Protein AF-A0AAD7R5H3-F1 (afdb_monomer_lite)

pLDDT: mean 89.95, std 8.85, range [47.44, 97.0]

Foldseek 3Di:
DDDQALVNVLVVVCVVCVVPPCLPAAADAAADDPRVVVNQVVVQVVSCVVNVHDGHDDPDHDVVVVVVVVVVVVCVVVVVCVVDVD

Secondary structure (DSSP, 8-state):
-----HHHHHHHHHHHTTTS-GGG--------SHHHHHHHHHHHHHHHHHTTSPPP----S-HHHHHHHHHHHHHHHTTHHHHS--

Radius of gyration: 17.57 Å; chains: 1; bounding box: 35×26×47 Å

Organism: NCBI:txid143900

Structure (mmCIF, N/CA/C/O backbone):
data_AF-A0AAD7R5H3-F1
#
_entry.id   AF-A0AAD7R5H3-F1
#
loop_
_atom_site.group_PDB
_atom_site.id
_atom_site.type_symbol
_atom_site.label_atom_id
_atom_site.label_alt_id
_atom_site.label_comp_id
_atom_site.label_asym_id
_atom_site.label_entity_id
_atom_site.label_seq_id
_atom_site.pdbx_PDB_ins_code
_atom_site.Cartn_x
_atom_site.Cartn_y
_atom_site.Cartn_z
_atom_site.occupancy
_atom_site.B_iso_or_equiv
_atom_site.auth_seq_id
_atom_site.auth_comp_id
_atom_site.auth_asym_id
_atom_site.auth_atom_id
_atom_site.pdbx_PDB_model_num
ATOM 1 N N . MET A 1 1 ? 12.932 15.015 -0.071 1.00 47.44 1 MET A N 1
ATOM 2 C CA . MET A 1 1 ? 11.493 14.750 0.150 1.00 47.44 1 MET A CA 1
ATOM 3 C C . MET A 1 1 ? 11.385 13.799 1.326 1.00 47.44 1 MET A C 1
ATOM 5 O O . MET A 1 1 ? 12.149 12.844 1.354 1.00 47.44 1 MET A O 1
ATOM 9 N N . GLY A 1 2 ? 10.564 14.139 2.324 1.00 55.81 2 GLY A N 1
ATOM 10 C CA . GLY A 1 2 ? 10.522 13.460 3.624 1.00 55.81 2 GLY A CA 1
ATOM 11 C C . GLY A 1 2 ? 10.197 11.972 3.508 1.00 55.81 2 GLY A C 1
ATOM 12 O O . GLY A 1 2 ? 9.370 11.575 2.691 1.00 55.81 2 GLY A O 1
ATOM 13 N N . HIS A 1 3 ? 10.878 11.156 4.312 1.00 80.25 3 HIS A N 1
ATOM 14 C CA . HIS A 1 3 ? 10.676 9.712 4.375 1.00 80.25 3 HIS A CA 1
ATOM 15 C C . HIS A 1 3 ? 9.395 9.401 5.157 1.00 80.25 3 HIS A C 1
ATOM 17 O O . HIS A 1 3 ? 9.462 9.061 6.334 1.00 80.25 3 HIS A O 1
ATOM 23 N N . ALA A 1 4 ? 8.235 9.564 4.517 1.00 89.25 4 ALA A N 1
ATOM 24 C CA . ALA A 1 4 ? 6.970 9.115 5.090 1.00 89.25 4 ALA A CA 1
ATOM 25 C C . ALA A 1 4 ? 7.029 7.601 5.346 1.00 89.25 4 ALA A C 1
ATOM 27 O O . ALA A 1 4 ? 7.460 6.824 4.488 1.00 89.25 4 ALA A O 1
ATOM 28 N N . THR A 1 5 ? 6.625 7.194 6.544 1.00 94.56 5 THR A N 1
ATOM 29 C CA . THR A 1 5 ? 6.632 5.805 6.999 1.00 94.56 5 THR A CA 1
ATOM 30 C C . THR A 1 5 ? 5.254 5.161 6.843 1.00 94.56 5 THR A C 1
ATOM 32 O O . THR A 1 5 ? 4.246 5.825 6.605 1.00 94.56 5 THR A O 1
ATOM 35 N N . ALA A 1 6 ? 5.185 3.840 7.021 1.00 95.81 6 ALA A N 1
ATOM 36 C CA . ALA A 1 6 ? 3.916 3.114 7.010 1.00 95.81 6 ALA A CA 1
ATOM 37 C C . ALA A 1 6 ? 2.984 3.543 8.159 1.00 95.81 6 ALA A C 1
ATOM 39 O O . ALA A 1 6 ? 1.765 3.517 8.006 1.00 95.81 6 ALA A O 1
ATOM 40 N N . LEU A 1 7 ? 3.557 3.965 9.293 1.00 96.19 7 LEU A N 1
ATOM 41 C CA . LEU A 1 7 ? 2.802 4.483 10.434 1.00 96.19 7 LEU A CA 1
ATOM 42 C C . LEU A 1 7 ? 2.198 5.852 10.127 1.00 96.19 7 LEU A C 1
ATOM 44 O O . LEU A 1 7 ? 1.041 6.091 10.467 1.00 96.19 7 LEU A O 1
ATOM 48 N N . ASP A 1 8 ? 2.944 6.712 9.428 1.00 96.12 8 ASP A N 1
ATOM 49 C CA . ASP A 1 8 ? 2.423 8.003 8.976 1.00 96.12 8 ASP A CA 1
ATOM 50 C C . ASP A 1 8 ? 1.234 7.794 8.031 1.00 96.12 8 ASP A C 1
ATOM 52 O O . ASP A 1 8 ? 0.196 8.434 8.194 1.00 96.12 8 ASP A O 1
ATOM 56 N N . LEU A 1 9 ? 1.338 6.851 7.084 1.00 95.19 9 LEU A N 1
ATOM 57 C CA . LEU A 1 9 ? 0.215 6.490 6.212 1.00 95.19 9 LEU A CA 1
ATOM 58 C C . LEU A 1 9 ? -0.984 5.967 7.005 1.00 95.19 9 LEU A C 1
ATOM 60 O O . LEU A 1 9 ? -2.108 6.386 6.743 1.00 95.19 9 LEU A O 1
ATOM 64 N N . LEU A 1 10 ? -0.762 5.083 7.981 1.00 96.12 10 LEU A N 1
ATOM 65 C CA . LEU A 1 10 ? -1.840 4.517 8.790 1.00 96.12 10 LEU A CA 1
ATOM 66 C C . LEU A 1 10 ? -2.599 5.603 9.555 1.00 96.12 10 LEU A C 1
ATOM 68 O O . LEU A 1 10 ? -3.829 5.630 9.515 1.00 96.12 10 LEU A O 1
ATOM 72 N N . ALA A 1 11 ? -1.873 6.514 10.207 1.00 96.62 11 ALA A N 1
ATOM 73 C CA . ALA A 1 11 ? -2.462 7.620 10.952 1.00 96.62 11 ALA A CA 1
ATOM 74 C C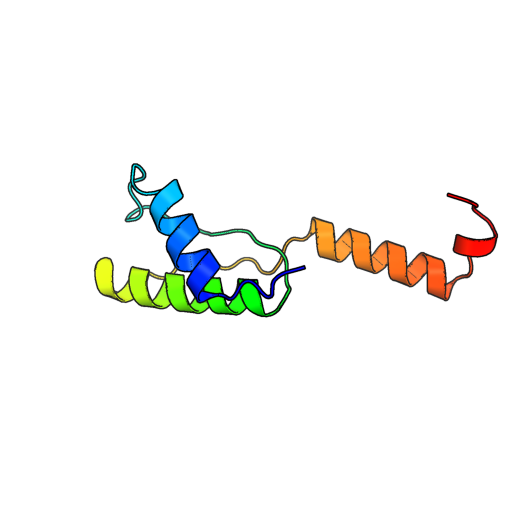 . ALA A 1 11 ? -3.300 8.531 10.042 1.00 96.62 11 ALA 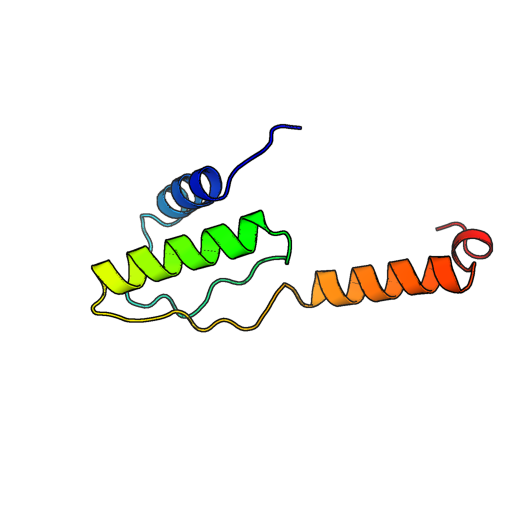A C 1
ATOM 76 O O . ALA A 1 11 ? -4.480 8.754 10.314 1.00 96.62 11 ALA A O 1
ATOM 77 N N . ASN A 1 12 ? -2.720 8.983 8.926 1.00 96.00 12 ASN A N 1
ATOM 78 C CA . ASN A 1 12 ? -3.396 9.896 8.004 1.00 96.00 12 ASN A CA 1
ATOM 79 C C . ASN A 1 12 ? -4.603 9.240 7.320 1.00 96.00 12 ASN A C 1
ATOM 81 O O . ASN A 1 12 ? -5.662 9.851 7.229 1.00 96.00 12 ASN A O 1
ATOM 85 N N . VAL A 1 13 ? -4.493 7.982 6.874 1.00 94.75 13 VAL A N 1
ATOM 86 C CA . VAL A 1 13 ? -5.630 7.280 6.257 1.00 94.75 13 VAL A CA 1
ATOM 87 C C . VAL A 1 13 ? -6.774 7.148 7.253 1.00 94.75 13 VAL A C 1
ATOM 89 O O . VAL A 1 13 ? -7.903 7.470 6.894 1.00 94.75 13 VAL A O 1
ATOM 92 N N . LYS A 1 14 ? -6.501 6.730 8.499 1.00 94.12 14 LYS A N 1
ATOM 93 C CA . LYS A 1 14 ? -7.526 6.600 9.551 1.00 94.12 14 LYS A CA 1
ATOM 94 C C . LYS A 1 14 ? -8.217 7.925 9.846 1.00 94.12 14 LYS A C 1
ATOM 96 O O . LYS A 1 14 ? -9.431 7.935 10.027 1.00 94.12 14 LYS A O 1
ATOM 101 N N . GLU A 1 15 ? -7.468 9.023 9.864 1.00 96.31 15 GLU A N 1
ATOM 102 C CA . GLU A 1 15 ? -8.034 10.363 9.996 1.00 96.31 15 GLU A CA 1
ATOM 103 C C . GLU A 1 15 ? -8.956 10.698 8.814 1.00 96.31 15 GLU A C 1
ATOM 105 O O . GLU A 1 15 ? -10.107 11.077 9.026 1.00 96.31 15 GLU A O 1
ATOM 110 N N . CYS A 1 16 ? -8.503 10.478 7.577 1.00 96.00 16 CYS A N 1
ATOM 111 C CA . CYS A 1 16 ? -9.280 10.779 6.373 1.00 96.00 16 CYS A CA 1
ATOM 112 C C . CYS A 1 16 ? -10.558 9.939 6.232 1.00 96.00 16 CYS A C 1
ATOM 114 O O . CYS A 1 16 ? -11.537 10.409 5.653 1.00 96.00 16 CYS A O 1
ATOM 116 N N . VAL A 1 17 ? -10.560 8.697 6.723 1.00 94.38 17 VAL A N 1
ATOM 117 C CA . VAL A 1 17 ? -11.693 7.764 6.584 1.00 94.38 17 VAL A CA 1
ATOM 118 C C . VAL A 1 17 ? -12.519 7.615 7.862 1.00 94.38 17 VAL A C 1
ATOM 120 O O . VAL A 1 17 ? -13.358 6.719 7.936 1.00 94.38 17 VAL A O 1
ATOM 123 N N . ASN A 1 18 ? -12.318 8.471 8.867 1.00 92.88 18 ASN A N 1
ATOM 124 C CA . ASN A 1 18 ? -12.954 8.346 10.185 1.00 92.88 18 ASN A CA 1
ATOM 125 C C . ASN A 1 18 ? -14.499 8.346 10.154 1.00 92.88 18 ASN A C 1
ATOM 127 O O . ASN A 1 18 ? -15.132 7.800 11.055 1.00 92.88 18 ASN A O 1
ATOM 131 N N . GLN A 1 19 ? -15.106 8.920 9.114 1.00 94.75 19 GLN A N 1
ATOM 132 C CA . GLN A 1 19 ? -16.555 8.944 8.898 1.00 94.75 19 GLN A CA 1
ATOM 133 C C . GLN A 1 19 ? -17.086 7.687 8.182 1.00 94.75 19 GLN A C 1
ATOM 135 O O . GLN A 1 19 ? -18.299 7.517 8.055 1.00 94.75 19 GLN A O 1
ATOM 140 N N . LEU A 1 20 ? -16.209 6.803 7.690 1.00 93.00 20 LEU A N 1
ATOM 141 C CA . LEU A 1 20 ? -16.592 5.590 6.968 1.00 93.00 20 LEU A CA 1
ATOM 142 C C . LEU A 1 20 ? -16.791 4.399 7.917 1.00 93.00 20 LEU A C 1
ATOM 144 O O . LEU A 1 20 ? -16.071 4.204 8.894 1.00 93.00 20 LEU A O 1
ATOM 148 N N . HIS A 1 21 ? -17.740 3.527 7.574 1.00 91.56 21 HIS A N 1
ATOM 149 C CA . HIS A 1 21 ? -17.989 2.284 8.304 1.00 91.56 21 HIS A CA 1
ATOM 150 C C . HIS A 1 21 ? -16.974 1.202 7.909 1.00 91.56 21 HIS A C 1
ATOM 152 O O . HIS A 1 21 ? -17.253 0.329 7.088 1.00 91.56 21 HIS A O 1
ATOM 158 N N . LEU A 1 22 ? -15.787 1.229 8.518 1.00 93.00 22 LEU A N 1
ATOM 159 C CA . LEU A 1 22 ? -14.686 0.329 8.144 1.00 93.00 22 LEU A CA 1
ATOM 160 C C . LEU A 1 22 ? -14.957 -1.161 8.398 1.00 93.00 22 LEU A C 1
ATOM 162 O O . LEU A 1 22 ? -14.303 -1.998 7.794 1.00 93.00 22 LEU A O 1
ATOM 166 N N . ARG A 1 23 ? -15.976 -1.526 9.190 1.00 92.38 23 ARG A N 1
ATOM 167 C CA . ARG A 1 23 ? -16.379 -2.934 9.392 1.00 92.38 23 ARG A CA 1
ATOM 168 C C . ARG A 1 23 ? -16.759 -3.656 8.087 1.00 92.38 23 ARG A C 1
ATOM 170 O O . ARG A 1 23 ? -16.726 -4.891 8.043 1.00 92.38 23 ARG A O 1
ATOM 177 N N . SER A 1 24 ? -17.184 -2.908 7.066 1.00 91.25 24 SER A N 1
ATOM 178 C CA . SER A 1 24 ? -17.521 -3.414 5.729 1.00 91.25 24 SER A CA 1
ATOM 179 C C . SER A 1 24 ? -16.436 -3.128 4.686 1.00 91.25 24 SER A C 1
ATOM 181 O O . SER A 1 24 ? -16.709 -3.226 3.491 1.00 91.25 24 SER A O 1
ATOM 183 N N . LEU A 1 25 ? -15.222 -2.758 5.106 1.00 93.81 25 LEU A N 1
ATOM 184 C CA . LEU A 1 25 ? -14.097 -2.588 4.195 1.00 93.81 25 LEU A CA 1
ATOM 185 C C . LEU A 1 25 ? -13.732 -3.939 3.567 1.00 93.81 25 LEU A C 1
ATOM 187 O O . LEU A 1 25 ? -13.525 -4.929 4.265 1.00 93.81 25 LEU A O 1
ATOM 191 N N . VAL A 1 26 ? -13.669 -3.971 2.236 1.00 93.62 26 VAL A N 1
ATOM 192 C CA . VAL A 1 26 ? -13.380 -5.196 1.473 1.00 93.62 26 VAL A CA 1
ATOM 193 C C . VAL A 1 26 ? -11.911 -5.263 1.073 1.00 93.62 26 VAL A C 1
ATOM 195 O O . VAL A 1 26 ? -11.282 -6.302 1.234 1.00 93.62 26 VAL A O 1
ATOM 198 N N . SER A 1 27 ? -11.353 -4.167 0.561 1.00 93.81 27 SER A N 1
ATOM 199 C CA . SER A 1 27 ? -9.994 -4.129 0.014 1.00 93.81 27 SER A CA 1
ATOM 200 C C . SER A 1 27 ? -9.425 -2.716 0.033 1.00 93.81 27 SER A C 1
ATOM 202 O O . SER A 1 27 ? -10.175 -1.746 -0.088 1.00 93.81 27 SER A O 1
ATOM 204 N N . VAL A 1 28 ? -8.098 -2.613 0.063 1.00 92.62 28 VAL A N 1
ATOM 205 C CA . VAL A 1 28 ? -7.362 -1.376 -0.218 1.00 92.62 28 VAL A CA 1
ATOM 206 C C . VAL A 1 28 ? -6.467 -1.620 -1.428 1.00 92.62 28 VAL A C 1
ATOM 208 O O . VAL A 1 28 ? -5.721 -2.595 -1.462 1.00 92.62 28 VAL A O 1
ATOM 211 N N . SER A 1 29 ? -6.563 -0.749 -2.432 1.00 91.12 29 SER A N 1
ATOM 212 C CA . SER A 1 29 ? -5.710 -0.791 -3.622 1.00 91.12 29 SER A CA 1
ATOM 213 C C . SER A 1 29 ? -4.604 0.244 -3.491 1.00 91.12 29 SER A C 1
ATOM 215 O O . SER A 1 29 ? -4.877 1.412 -3.222 1.00 91.12 29 SER A O 1
ATOM 217 N N . MET A 1 30 ? -3.367 -0.175 -3.734 1.00 90.56 30 MET A N 1
ATOM 218 C CA 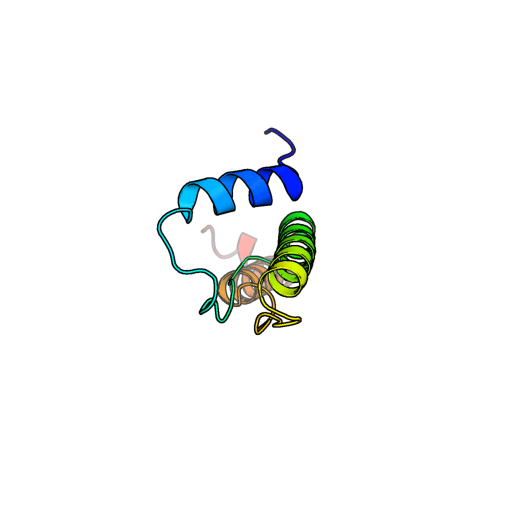. MET A 1 30 ? -2.184 0.670 -3.602 1.00 90.56 30 MET A CA 1
ATOM 219 C C . MET A 1 30 ? -1.071 0.239 -4.553 1.00 90.56 30 MET A C 1
ATOM 221 O O . MET A 1 30 ? -1.076 -0.867 -5.089 1.00 90.56 30 MET A O 1
ATOM 225 N N . ASP A 1 31 ? -0.124 1.129 -4.813 1.00 87.06 31 ASP A N 1
ATOM 226 C CA . ASP A 1 31 ? 1.127 0.830 -5.503 1.00 87.06 31 ASP A CA 1
ATOM 227 C C . ASP A 1 31 ? 2.050 -0.064 -4.659 1.00 87.06 31 ASP A C 1
ATOM 229 O O . ASP A 1 31 ? 1.832 -0.298 -3.473 1.00 87.06 31 ASP A O 1
ATOM 233 N N . GLY A 1 32 ? 3.083 -0.607 -5.308 1.00 79.94 32 GLY A N 1
ATOM 234 C CA . GLY A 1 32 ? 3.933 -1.652 -4.738 1.00 79.94 32 GLY A CA 1
ATOM 235 C C . GLY A 1 32 ? 5.183 -1.273 -3.920 1.00 79.94 32 GLY A C 1
ATOM 236 O O . GLY A 1 32 ? 5.900 -2.218 -3.593 1.00 79.94 32 GLY A O 1
ATOM 237 N N . PRO A 1 33 ? 5.548 -0.009 -3.607 1.00 84.31 33 PRO A N 1
ATOM 238 C CA . PRO A 1 33 ? 6.714 0.237 -2.762 1.00 84.31 33 PRO A CA 1
ATOM 239 C C . PRO A 1 33 ? 6.519 -0.323 -1.342 1.00 84.31 33 PRO A C 1
ATOM 241 O O . PRO A 1 33 ? 5.407 -0.398 -0.824 1.00 84.31 33 PRO A O 1
ATOM 244 N N . ASN A 1 34 ? 7.627 -0.685 -0.686 1.00 88.00 34 ASN A N 1
ATOM 245 C CA . ASN A 1 34 ? 7.649 -1.389 0.609 1.00 88.00 34 ASN A CA 1
ATOM 246 C C . ASN A 1 34 ? 6.824 -0.717 1.720 1.00 88.00 34 ASN A C 1
ATOM 248 O O . ASN A 1 34 ? 6.266 -1.399 2.576 1.00 88.00 34 ASN A O 1
ATOM 252 N N . VAL A 1 35 ? 6.744 0.616 1.712 1.00 92.69 35 VAL A N 1
ATOM 253 C CA . VAL A 1 35 ? 5.997 1.395 2.712 1.00 92.69 35 VAL A CA 1
ATOM 254 C C . VAL A 1 35 ? 4.495 1.097 2.645 1.00 92.69 35 VAL A C 1
ATOM 256 O O . VAL A 1 35 ? 3.848 0.971 3.682 1.00 92.69 35 VAL A O 1
ATOM 259 N N . ASN A 1 36 ? 3.962 0.911 1.440 1.00 92.12 36 ASN A N 1
ATOM 260 C CA . ASN A 1 36 ? 2.542 0.674 1.207 1.00 92.12 36 ASN A CA 1
ATOM 261 C C . ASN A 1 36 ? 2.140 -0.737 1.618 1.00 92.12 36 ASN A C 1
ATOM 263 O O . ASN A 1 36 ? 1.172 -0.913 2.353 1.00 92.12 36 ASN A O 1
ATOM 267 N N . TRP A 1 37 ? 2.961 -1.727 1.268 1.00 93.25 37 TRP A N 1
ATOM 268 C CA . TRP A 1 37 ? 2.787 -3.088 1.770 1.00 93.25 37 TRP A CA 1
ATOM 269 C C . TRP A 1 37 ? 2.795 -3.141 3.295 1.00 93.25 37 TRP A C 1
ATOM 271 O O . TRP A 1 37 ? 1.882 -3.702 3.893 1.00 93.25 37 TRP A O 1
ATOM 281 N N . LYS A 1 38 ? 3.762 -2.471 3.935 1.00 95.25 38 LYS A N 1
ATOM 282 C CA . LYS A 1 38 ? 3.824 -2.450 5.397 1.00 95.25 38 LYS A CA 1
ATOM 283 C C . LYS A 1 38 ? 2.623 -1.739 6.026 1.00 95.25 38 LYS A C 1
ATOM 285 O O . LYS A 1 38 ? 2.168 -2.154 7.088 1.00 95.25 38 LYS A O 1
ATOM 290 N N . PHE A 1 39 ? 2.105 -0.688 5.392 1.00 95.44 39 PHE A N 1
ATOM 291 C CA . PHE A 1 39 ? 0.854 -0.057 5.810 1.00 95.44 39 PHE A CA 1
ATOM 292 C C . PHE A 1 39 ? -0.318 -1.046 5.745 1.00 95.44 39 PHE A C 1
ATOM 294 O O . PHE A 1 39 ? -1.099 -1.107 6.692 1.00 95.44 39 PHE A O 1
ATOM 301 N N . LEU A 1 40 ? -0.431 -1.829 4.664 1.00 95.12 40 LEU A N 1
ATOM 302 C CA . LEU A 1 40 ? -1.522 -2.787 4.493 1.00 95.12 40 LEU A CA 1
ATOM 303 C C . LEU A 1 40 ? -1.480 -3.864 5.579 1.00 95.12 40 LEU A C 1
ATOM 305 O O . LEU A 1 40 ? -2.520 -4.149 6.168 1.00 95.12 40 LEU A O 1
ATOM 309 N N . ASP A 1 41 ? -0.291 -4.386 5.892 1.00 95.12 41 ASP A N 1
ATOM 310 C CA . ASP A 1 41 ? -0.102 -5.363 6.970 1.00 95.12 41 ASP A CA 1
ATOM 311 C C . ASP A 1 41 ? -0.600 -4.813 8.316 1.00 95.12 41 ASP A C 1
ATOM 313 O O . ASP A 1 41 ? -1.367 -5.470 9.019 1.00 95.12 41 ASP A O 1
ATOM 317 N N . LEU A 1 42 ? -0.195 -3.582 8.661 1.00 97.00 42 LEU A N 1
ATOM 318 C CA . LEU A 1 42 ? -0.601 -2.923 9.908 1.00 97.00 42 LEU A CA 1
ATOM 319 C C . LEU A 1 42 ? -2.113 -2.673 9.949 1.00 97.00 42 LEU A C 1
ATOM 321 O O . LEU A 1 42 ? -2.760 -2.910 10.969 1.00 97.00 42 LEU A O 1
ATOM 325 N N . LEU A 1 43 ? -2.691 -2.222 8.833 1.00 95.56 43 LEU A N 1
ATOM 326 C CA . LEU A 1 43 ? -4.128 -1.995 8.725 1.00 95.56 43 LEU A CA 1
ATOM 327 C C . LEU A 1 43 ? -4.911 -3.307 8.872 1.00 95.56 43 LEU A C 1
ATOM 329 O O . LEU A 1 43 ? -5.941 -3.327 9.544 1.00 95.56 43 LEU A O 1
ATOM 333 N N . GLN A 1 44 ? -4.442 -4.399 8.261 1.00 95.25 44 GLN A N 1
ATOM 334 C CA . GLN A 1 44 ? -5.069 -5.716 8.378 1.00 95.25 44 GLN A CA 1
ATOM 335 C C . GLN A 1 44 ? -4.994 -6.256 9.808 1.00 95.25 44 GLN A C 1
ATOM 337 O O . GLN A 1 44 ? -5.979 -6.823 10.280 1.00 95.25 44 GLN A O 1
ATOM 342 N N . GLU A 1 45 ? -3.873 -6.059 10.505 1.00 96.00 45 GLU A N 1
ATOM 343 C CA . GLU A 1 45 ? -3.723 -6.449 11.908 1.00 96.00 45 GLU A CA 1
ATOM 344 C C . GLU A 1 45 ? -4.723 -5.703 12.808 1.00 96.00 45 GLU A C 1
ATOM 346 O O . GLU A 1 45 ? -5.493 -6.344 13.527 1.00 96.00 45 GLU A O 1
ATOM 351 N N . GLU A 1 46 ? -4.797 -4.368 12.713 1.00 95.06 46 GLU A N 1
ATOM 352 C CA . GLU A 1 46 ? -5.776 -3.576 13.474 1.00 95.06 46 GLU A CA 1
ATOM 353 C C . GLU A 1 46 ? -7.221 -3.956 13.117 1.00 95.06 46 GLU A C 1
ATOM 355 O O . GLU A 1 46 ? -8.069 -4.128 13.994 1.00 95.06 46 GLU A O 1
ATOM 360 N N . HIS A 1 47 ? -7.519 -4.123 11.826 1.00 94.75 47 HIS A N 1
ATOM 361 C CA . HIS A 1 47 ? -8.853 -4.490 11.354 1.00 94.75 47 HIS A CA 1
ATOM 362 C C . HIS A 1 47 ? -9.274 -5.876 11.867 1.00 94.75 47 HIS A C 1
ATOM 364 O O . HIS A 1 47 ? -10.419 -6.067 12.284 1.00 94.75 47 HIS A O 1
ATOM 370 N N . ALA A 1 48 ? -8.351 -6.841 11.896 1.00 95.25 48 ALA A N 1
ATOM 371 C CA . ALA A 1 48 ? -8.594 -8.159 12.465 1.00 95.25 48 ALA A CA 1
ATOM 372 C C . ALA A 1 48 ? -8.861 -8.077 13.977 1.00 95.25 48 ALA A C 1
ATOM 374 O O . ALA A 1 48 ? -9.806 -8.704 14.457 1.00 95.25 48 ALA A O 1
ATOM 375 N N . GLN A 1 49 ? -8.097 -7.273 14.721 1.00 95.88 49 GLN A N 1
ATOM 376 C CA . GLN A 1 49 ? -8.316 -7.075 16.158 1.00 95.88 49 GLN A CA 1
ATOM 377 C C . GLN A 1 49 ? -9.677 -6.418 16.450 1.00 95.88 49 GLN A C 1
ATOM 379 O O . GLN A 1 49 ? -10.395 -6.857 17.347 1.00 95.88 49 GLN A O 1
ATOM 384 N N . LEU A 1 50 ? -10.071 -5.409 15.666 1.00 94.12 50 LEU A N 1
ATOM 385 C CA . LEU A 1 50 ? -11.313 -4.654 15.875 1.00 94.12 50 LEU A CA 1
ATOM 386 C C . LEU A 1 50 ? -12.574 -5.389 15.403 1.00 94.12 50 LEU A C 1
ATOM 388 O O . LEU A 1 50 ? -13.650 -5.203 15.975 1.00 94.12 50 LEU A O 1
ATOM 392 N N . TYR A 1 51 ? -12.471 -6.210 14.355 1.00 94.62 51 TYR A N 1
ATOM 393 C CA . TYR A 1 51 ? -13.635 -6.795 13.680 1.00 94.62 51 TYR A CA 1
ATOM 394 C C . TYR A 1 51 ? -13.660 -8.327 13.682 1.00 94.62 51 TYR A C 1
ATOM 396 O O . TYR A 1 51 ? -14.290 -8.932 12.811 1.00 94.62 51 TYR A O 1
ATOM 404 N N . GLY A 1 52 ? -13.036 -8.955 14.683 1.00 92.88 52 GLY A N 1
ATOM 405 C CA . GLY A 1 52 ? -13.176 -10.389 14.957 1.00 92.88 52 GLY A CA 1
ATOM 406 C C . GLY A 1 52 ? -12.447 -11.284 13.956 1.00 92.88 52 GLY A C 1
ATOM 407 O O . GLY A 1 52 ? -13.009 -12.264 13.478 1.00 92.88 52 G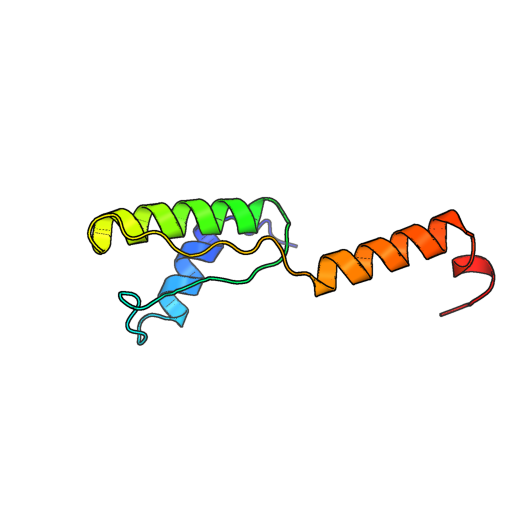LY A O 1
ATOM 408 N N . GLY A 1 53 ? -11.217 -10.923 13.597 1.00 92.62 53 GLY A N 1
ATOM 409 C CA . GLY A 1 53 ? -10.349 -11.703 12.714 1.00 92.62 53 GLY A CA 1
ATOM 410 C C . GLY A 1 53 ? -10.606 -11.509 11.218 1.00 92.62 53 GLY A C 1
ATOM 411 O O . GLY A 1 53 ? -10.002 -12.205 10.406 1.00 92.62 53 GLY A O 1
ATOM 412 N N . LYS A 1 54 ? -11.485 -10.579 10.823 1.00 90.94 54 LYS A N 1
ATOM 413 C CA . LYS A 1 54 ? -11.751 -10.289 9.407 1.00 90.94 54 LYS A CA 1
ATOM 414 C C . LYS A 1 54 ? -10.515 -9.726 8.709 1.00 90.94 54 LYS A C 1
ATOM 416 O O . LYS A 1 54 ? -9.987 -8.695 9.121 1.00 90.94 54 LYS A O 1
ATOM 421 N N . GLN A 1 55 ? -10.139 -10.352 7.600 1.00 90.75 55 GLN A N 1
ATOM 422 C CA . GLN A 1 55 ? -9.050 -9.906 6.738 1.00 90.75 55 GLN A CA 1
ATOM 423 C C . GLN A 1 55 ? -9.584 -9.219 5.479 1.00 90.75 55 GLN A C 1
ATOM 425 O O . GLN A 1 55 ? -10.666 -9.544 4.987 1.00 90.75 55 GLN A O 1
ATOM 430 N N . LEU A 1 56 ? -8.802 -8.272 4.964 1.00 93.88 56 LEU A N 1
ATOM 431 C CA . LEU A 1 56 ? -9.064 -7.607 3.689 1.00 93.88 56 LEU A CA 1
ATOM 432 C C . LEU A 1 56 ? -8.668 -8.504 2.514 1.00 93.88 56 LEU A C 1
ATOM 434 O O . LEU A 1 56 ? -7.704 -9.263 2.602 1.00 93.88 56 LEU A O 1
ATOM 438 N N . VAL A 1 57 ? -9.381 -8.370 1.399 1.00 93.75 57 VAL A N 1
ATOM 439 C CA . VAL A 1 57 ? -9.024 -9.006 0.130 1.00 93.75 57 VAL A CA 1
ATOM 440 C C . VAL A 1 57 ? -7.857 -8.243 -0.496 1.00 93.75 57 VAL A C 1
ATOM 442 O O . VAL A 1 57 ? -7.998 -7.079 -0.876 1.00 93.75 57 VAL A O 1
ATOM 445 N N . THR A 1 58 ? -6.713 -8.913 -0.631 1.00 89.31 58 THR A N 1
ATOM 446 C CA . THR A 1 58 ? -5.504 -8.360 -1.255 1.00 89.31 58 THR A CA 1
ATOM 447 C C . THR A 1 58 ? -5.388 -8.850 -2.696 1.00 89.31 58 THR A C 1
ATOM 449 O O . THR A 1 58 ? -5.271 -10.048 -2.939 1.00 89.31 58 THR A O 1
ATOM 452 N N . VAL A 1 59 ? -5.397 -7.924 -3.660 1.00 88.75 59 VAL A N 1
ATOM 453 C CA . VAL A 1 59 ? -5.338 -8.228 -5.109 1.00 88.75 59 VAL A CA 1
ATOM 454 C C . VAL A 1 59 ? -3.969 -7.960 -5.746 1.00 88.75 59 VAL A C 1
ATOM 456 O O . VAL A 1 59 ? -3.822 -8.054 -6.962 1.00 88.75 59 VAL A O 1
ATOM 459 N N . GLY A 1 60 ? -2.955 -7.643 -4.940 1.00 86.56 60 GLY A N 1
ATOM 460 C CA . GLY A 1 60 ? -1.633 -7.250 -5.426 1.00 86.56 60 GLY A CA 1
ATOM 461 C C . GLY A 1 60 ? -1.439 -5.732 -5.462 1.00 86.56 60 GLY A C 1
ATOM 462 O O . GLY A 1 60 ? -2.270 -4.969 -4.971 1.00 86.56 60 GLY A O 1
ATOM 463 N N . SER A 1 61 ? -0.318 -5.299 -6.041 1.00 87.62 61 SER A N 1
ATOM 464 C CA . SER A 1 61 ? -0.033 -3.883 -6.271 1.00 87.62 61 SER A CA 1
ATOM 465 C C . SER A 1 61 ? -0.775 -3.342 -7.499 1.00 87.62 61 SER A C 1
ATOM 467 O O . SER A 1 61 ? -1.266 -4.084 -8.350 1.00 87.62 61 SER A O 1
ATOM 469 N N . CYS A 1 62 ? -0.835 -2.016 -7.607 1.00 89.62 62 CYS A N 1
ATOM 470 C CA . CYS A 1 62 ? -1.502 -1.296 -8.683 1.00 89.62 62 CYS A CA 1
ATOM 471 C C . CYS A 1 62 ? -1.042 -1.759 -10.080 1.00 89.62 62 CYS A C 1
ATOM 473 O O . CYS A 1 62 ? 0.076 -1.467 -10.513 1.00 89.62 62 CYS A O 1
ATOM 475 N N . GLY A 1 63 ? -1.944 -2.409 -10.825 1.00 85.62 63 GLY A N 1
ATOM 476 C CA . GLY A 1 63 ? -1.663 -2.922 -12.170 1.00 85.62 63 GLY A CA 1
ATOM 477 C C . GLY A 1 63 ? -1.234 -1.843 -13.168 1.00 85.62 63 GLY A C 1
ATOM 478 O O . GLY A 1 63 ? -0.410 -2.111 -14.040 1.00 85.62 63 GLY A O 1
ATOM 479 N N . LEU A 1 64 ? -1.714 -0.605 -13.001 1.00 89.19 64 LEU A N 1
ATOM 480 C CA . LEU A 1 64 ? -1.294 0.524 -13.835 1.00 89.19 64 LEU A CA 1
ATOM 481 C C . LEU A 1 64 ? 0.203 0.818 -13.674 1.00 89.19 64 LEU A C 1
ATOM 483 O O . LEU A 1 64 ? 0.896 1.018 -14.668 1.00 89.19 64 LEU A O 1
ATOM 487 N N . HIS A 1 65 ? 0.713 0.792 -12.440 1.00 87.75 65 HIS A N 1
ATOM 488 C CA . HIS A 1 65 ? 2.139 0.986 -12.179 1.00 87.75 65 HIS A CA 1
ATOM 489 C C . HIS A 1 65 ? 2.974 -0.182 -12.710 1.00 87.75 65 HIS A C 1
ATOM 491 O O . HIS A 1 65 ? 4.046 0.041 -13.268 1.00 87.75 65 HIS A O 1
ATOM 497 N N . THR A 1 66 ? 2.473 -1.414 -12.594 1.00 88.56 66 THR A N 1
ATOM 498 C CA . THR A 1 66 ? 3.126 -2.598 -13.170 1.00 88.56 66 THR A CA 1
ATOM 499 C C . THR A 1 66 ? 3.264 -2.472 -14.685 1.00 88.56 66 THR A C 1
ATOM 501 O O . THR A 1 66 ? 4.365 -2.622 -15.212 1.00 88.56 66 THR A O 1
ATOM 504 N N . LEU A 1 67 ? 2.176 -2.128 -15.382 1.00 91.88 67 LEU A N 1
ATOM 505 C CA . LEU A 1 67 ? 2.192 -1.910 -16.828 1.00 91.88 67 LEU A CA 1
ATOM 506 C C . LEU A 1 67 ? 3.119 -0.753 -17.204 1.00 91.88 67 LEU A C 1
ATOM 508 O O . LEU A 1 67 ? 3.989 -0.926 -18.053 1.00 91.88 67 LEU A O 1
ATOM 512 N N . HIS A 1 68 ? 2.992 0.399 -16.543 1.00 90.69 68 HIS A N 1
ATOM 513 C CA . HIS A 1 68 ? 3.848 1.557 -16.798 1.00 90.69 68 HIS A CA 1
ATOM 514 C C . HIS A 1 68 ? 5.338 1.211 -16.672 1.00 90.69 68 HIS A C 1
ATOM 516 O O . HIS A 1 68 ? 6.121 1.513 -17.572 1.00 90.69 68 HIS A O 1
ATOM 522 N N . ASN A 1 69 ? 5.729 0.528 -15.592 1.00 89.81 69 ASN A N 1
ATOM 523 C CA . ASN A 1 69 ? 7.116 0.127 -15.379 1.00 89.81 69 ASN A CA 1
ATOM 524 C C . ASN A 1 69 ? 7.585 -0.905 -16.411 1.00 89.81 69 ASN A C 1
ATOM 526 O O . ASN A 1 69 ? 8.721 -0.815 -16.868 1.00 89.81 69 ASN A O 1
ATOM 530 N N . ALA A 1 70 ? 6.727 -1.843 -16.826 1.00 93.00 70 ALA A N 1
ATOM 531 C CA . ALA A 1 70 ? 7.059 -2.803 -17.877 1.00 93.00 70 ALA A CA 1
ATOM 532 C C . ALA A 1 70 ? 7.352 -2.102 -19.214 1.00 93.00 70 ALA A C 1
ATOM 534 O O . ALA A 1 70 ? 8.387 -2.364 -19.828 1.00 93.00 70 ALA A O 1
ATOM 535 N N . PHE A 1 71 ? 6.498 -1.159 -19.627 1.00 93.00 71 PHE A N 1
ATOM 536 C CA . PHE A 1 71 ? 6.72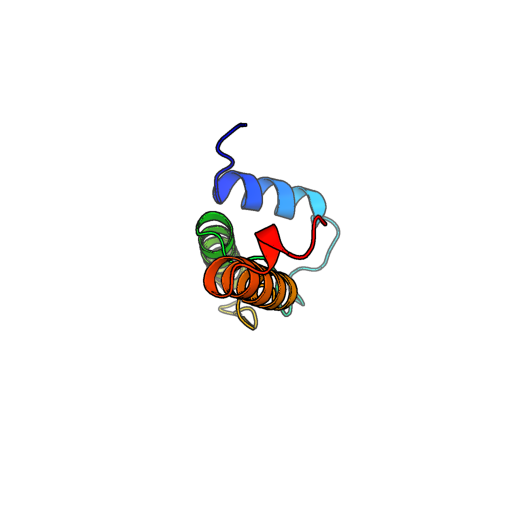9 -0.352 -20.828 1.00 93.00 71 PHE A CA 1
ATOM 537 C C . PHE A 1 71 ? 7.993 0.497 -20.702 1.00 93.00 71 PHE A C 1
ATOM 539 O O . PHE A 1 71 ? 8.829 0.476 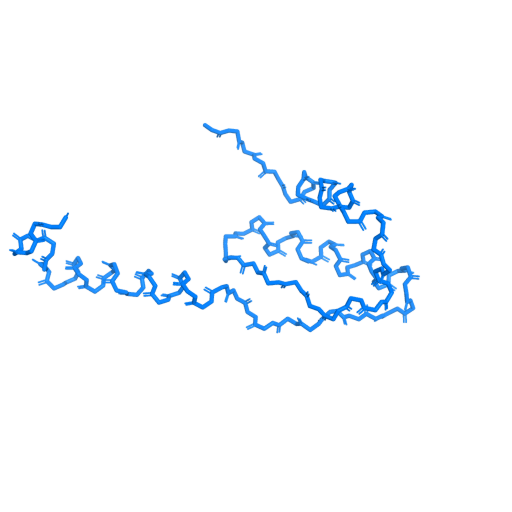-21.601 1.00 93.00 71 PHE A O 1
ATOM 546 N N . LYS A 1 72 ? 8.180 1.191 -19.575 1.00 91.56 72 LYS A N 1
ATOM 547 C CA . LYS A 1 72 ? 9.377 1.999 -19.315 1.00 91.56 72 LYS A CA 1
ATOM 548 C C . LYS A 1 72 ? 10.660 1.168 -19.426 1.00 91.56 72 LYS A C 1
ATOM 550 O O . LYS A 1 72 ? 11.593 1.579 -20.112 1.00 91.56 72 LYS A O 1
ATOM 555 N N . CYS A 1 73 ? 10.706 -0.004 -18.792 1.00 92.69 73 CYS A N 1
ATOM 556 C CA . CYS A 1 73 ? 11.850 -0.910 -18.889 1.00 92.69 73 CYS A CA 1
ATOM 557 C C . CYS A 1 73 ? 12.055 -1.419 -20.320 1.00 92.69 73 CYS A C 1
ATOM 559 O O . CYS A 1 73 ? 13.191 -1.459 -20.786 1.00 92.69 73 CYS A O 1
ATOM 561 N N . GLY A 1 74 ? 10.977 -1.760 -21.032 1.00 93.62 74 GLY A N 1
ATOM 562 C CA . GLY A 1 74 ? 11.040 -2.179 -22.433 1.00 93.62 74 GLY A CA 1
ATOM 563 C C . GLY A 1 74 ? 11.612 -1.097 -23.351 1.00 93.62 74 GLY A C 1
ATOM 564 O O . GLY A 1 74 ? 12.483 -1.386 -24.166 1.00 93.62 74 GLY A O 1
ATOM 565 N N . PHE A 1 75 ? 11.195 0.159 -23.173 1.00 92.88 75 PHE A N 1
ATOM 566 C CA . PHE A 1 75 ? 11.713 1.296 -23.940 1.00 92.88 75 PHE A CA 1
ATOM 567 C C . PHE A 1 75 ? 13.225 1.447 -23.790 1.00 92.88 75 PHE A C 1
ATOM 569 O O . PHE A 1 75 ? 13.918 1.590 -24.794 1.00 92.88 75 PHE A O 1
ATOM 576 N N . VAL A 1 76 ? 13.732 1.350 -22.558 1.00 91.12 76 VAL A N 1
ATOM 577 C CA . VAL A 1 76 ? 15.174 1.407 -22.277 1.00 91.12 76 VAL A CA 1
ATOM 578 C C . VAL A 1 76 ? 15.897 0.190 -22.858 1.00 91.12 76 VAL A C 1
ATOM 580 O O . VAL A 1 76 ? 16.934 0.335 -23.500 1.00 91.12 76 VAL A O 1
ATOM 583 N N . ALA A 1 77 ? 15.352 -1.015 -22.667 1.00 93.69 77 ALA A N 1
ATOM 584 C CA . ALA A 1 77 ? 15.965 -2.254 -23.144 1.00 93.69 77 ALA A CA 1
ATOM 585 C C . ALA A 1 77 ? 16.076 -2.312 -24.676 1.00 93.69 77 ALA A C 1
ATOM 587 O O . ALA A 1 77 ? 17.026 -2.886 -25.205 1.00 93.69 77 ALA A O 1
ATOM 588 N N . TRP A 1 78 ? 15.122 -1.712 -25.389 1.00 93.62 78 TRP A N 1
ATOM 589 C CA . TRP A 1 78 ? 15.095 -1.666 -26.853 1.00 93.62 78 TRP A CA 1
ATOM 590 C C . TRP A 1 78 ? 15.659 -0.368 -27.442 1.00 93.62 78 TRP A C 1
ATOM 592 O O . TRP A 1 78 ? 15.634 -0.193 -28.659 1.00 93.62 78 TRP A O 1
ATOM 602 N N . GLY A 1 79 ? 16.169 0.546 -26.610 1.00 89.25 79 GLY A N 1
ATOM 603 C CA . GLY A 1 79 ? 16.720 1.830 -27.054 1.00 89.25 79 GLY A CA 1
ATOM 604 C C . GLY A 1 79 ? 15.696 2.745 -27.735 1.00 89.25 79 GLY A C 1
ATOM 605 O O . GLY A 1 79 ? 16.072 3.648 -28.488 1.00 89.25 79 GLY A O 1
ATOM 606 N N . LEU A 1 80 ? 14.400 2.505 -27.513 1.00 87.75 80 LEU A N 1
ATOM 607 C CA . LEU A 1 80 ? 13.321 3.292 -28.110 1.00 87.75 80 LEU A CA 1
ATOM 608 C C . LEU A 1 80 ? 13.258 4.699 -27.523 1.00 87.75 80 LEU A C 1
ATOM 610 O O . LEU A 1 80 ? 12.834 5.614 -28.217 1.00 87.75 80 LEU A O 1
ATOM 614 N N . ASP A 1 81 ? 13.744 4.885 -26.297 1.00 81.31 81 ASP A N 1
ATOM 615 C CA . ASP A 1 81 ? 13.946 6.188 -25.656 1.00 81.31 81 ASP A CA 1
ATOM 616 C C . ASP A 1 81 ? 14.888 7.110 -26.454 1.00 81.31 81 ASP A C 1
ATOM 618 O O . ASP A 1 81 ? 14.798 8.332 -26.365 1.00 81.31 81 ASP A O 1
ATOM 622 N N . ARG A 1 82 ? 15.779 6.536 -27.273 1.00 78.31 82 ARG A N 1
ATOM 623 C CA . ARG A 1 82 ? 16.690 7.295 -28.148 1.00 78.31 82 ARG A CA 1
ATOM 624 C C . ARG A 1 82 ? 16.087 7.604 -29.513 1.00 78.31 82 ARG A C 1
ATOM 626 O O . ARG A 1 82 ? 16.492 8.576 -30.150 1.00 78.31 82 ARG A O 1
ATOM 633 N N . LEU A 1 83 ? 15.161 6.761 -29.971 1.00 77.88 83 LEU A N 1
ATOM 634 C CA . LEU A 1 83 ? 14.515 6.875 -31.278 1.00 77.88 83 LEU A CA 1
ATOM 635 C C . LEU A 1 83 ? 13.284 7.788 -31.214 1.00 77.88 83 LEU A C 1
ATOM 637 O O . LEU A 1 83 ? 13.092 8.661 -32.058 1.00 77.88 83 LEU A O 1
ATOM 641 N N . LEU A 1 84 ? 12.462 7.586 -30.189 1.00 74.31 84 LEU A N 1
ATOM 642 C CA . LEU A 1 84 ? 11.272 8.358 -29.885 1.00 74.31 84 LEU A CA 1
ATOM 643 C C . LEU A 1 84 ? 11.651 9.341 -28.778 1.00 74.31 84 LEU A C 1
ATOM 645 O O . LEU A 1 84 ? 11.691 8.981 -27.605 1.00 74.31 84 LEU A O 1
ATOM 649 N N . LYS A 1 85 ? 11.960 10.586 -29.154 1.00 60.56 85 LYS A N 1
ATOM 650 C CA . LYS A 1 85 ? 12.089 11.685 -28.189 1.00 60.56 85 LYS A CA 1
ATOM 651 C C . LYS A 1 85 ? 10.689 12.033 -27.680 1.00 60.56 85 LYS A C 1
ATOM 653 O O . LYS A 1 85 ? 10.014 12.857 -28.295 1.00 60.56 85 LYS A O 1
ATOM 658 N N . VAL A 1 86 ? 10.247 11.343 -26.634 1.00 59.56 86 VAL A N 1
ATOM 659 C CA . VAL A 1 86 ? 9.003 11.628 -25.901 1.00 59.56 86 VAL A CA 1
ATOM 660 C C . VAL A 1 86 ? 9.326 12.465 -24.674 1.00 59.56 86 VAL A C 1
ATOM 662 O O . VAL A 1 86 ? 10.327 12.135 -23.998 1.00 59.56 86 VAL A O 1
#

Sequence (86 aa):
MGHATALDLLANVKECVNQLHLRSLVSVSMDGPNVNWKFLDLLQEEHAQLYGGKQLVTVGSCGLHTLHNAFKCGFVAWGLDRLLKV